Protein AF-A0AB39MFB9-F1 (afdb_monomer)

Nearest PDB structures (foldseek):
  1r44-assembly2_B  TM=8.998E-01  e=1.820E-03  Enterococcus faecium
  6cs2-assembly1_D  TM=4.887E-01  e=7.595E+00  Homo sapiens

Secondary structure (DSSP, 8-state):
--PPPHHHHHHHHHHHHHHHHTTEEEETTEEEEEEETT-S-TT--------

Structure (mmCIF, N/CA/C/O backbone):
data_AF-A0AB39MFB9-F1
#
_entry.id   AF-A0AB39MFB9-F1
#
loop_
_atom_site.group_PDB
_atom_site.id
_atom_site.type_symbol
_atom_site.label_atom_id
_atom_site.label_alt_id
_atom_site.label_comp_id
_atom_site.label_asym_id
_atom_site.label_entity_id
_atom_site.label_seq_id
_atom_site.pdbx_PDB_ins_code
_atom_site.Cartn_x
_atom_site.Cartn_y
_atom_site.Cartn_z
_atom_site.occupancy
_atom_site.B_iso_or_equiv
_atom_site.auth_seq_id
_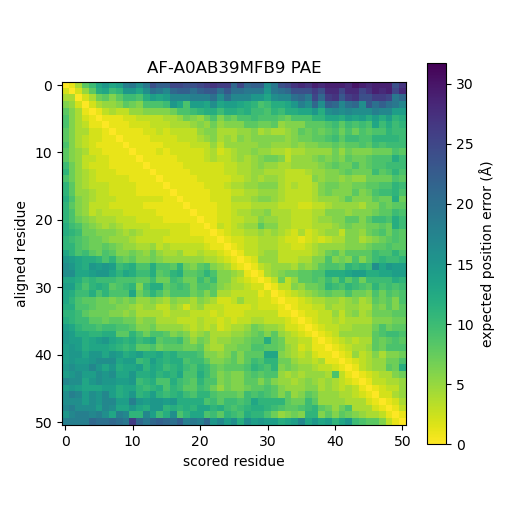atom_site.auth_comp_id
_atom_site.auth_asym_id
_atom_site.auth_atom_id
_atom_site.pdbx_PDB_model_num
ATOM 1 N N . MET A 1 1 ? -6.927 8.096 26.269 1.00 43.38 1 MET A N 1
ATOM 2 C CA . MET A 1 1 ? -6.450 7.728 24.921 1.00 43.38 1 MET A CA 1
ATOM 3 C C . MET A 1 1 ? -7.457 6.742 24.364 1.00 43.38 1 MET A C 1
ATOM 5 O O . MET A 1 1 ? -7.547 5.648 24.902 1.00 43.38 1 MET A O 1
ATOM 9 N N . GLN A 1 2 ? -8.301 7.156 23.416 1.00 57.88 2 GLN A N 1
ATOM 10 C CA . GLN A 1 2 ? -9.218 6.225 22.754 1.00 57.88 2 GLN A CA 1
ATOM 11 C C . GLN A 1 2 ? -8.364 5.263 21.929 1.00 57.88 2 GLN A C 1
ATOM 13 O O . GLN A 1 2 ? -7.762 5.653 20.932 1.00 57.88 2 GLN A O 1
ATOM 18 N N . GLY A 1 3 ? -8.220 4.043 22.443 1.00 71.38 3 GLY A N 1
ATOM 19 C CA . GLY A 1 3 ? -7.680 2.935 21.678 1.00 71.38 3 GLY A CA 1
ATOM 20 C C . GLY A 1 3 ? -8.615 2.635 20.516 1.00 71.38 3 GLY A C 1
ATOM 21 O O . GLY A 1 3 ? -9.815 2.893 20.583 1.00 71.38 3 GLY A O 1
ATOM 22 N N . ILE A 1 4 ? -8.031 2.109 19.453 1.00 76.75 4 ILE A N 1
ATOM 23 C CA . ILE A 1 4 ? -8.759 1.522 18.337 1.00 76.75 4 ILE A CA 1
ATOM 24 C C . ILE A 1 4 ? -9.797 0.529 18.886 1.00 76.75 4 ILE A C 1
ATOM 26 O O . ILE A 1 4 ? -9.444 -0.348 19.672 1.00 76.75 4 ILE A O 1
ATOM 30 N N . THR A 1 5 ? -11.054 0.666 18.478 1.00 85.56 5 THR A N 1
ATOM 31 C CA . THR A 1 5 ? -12.129 -0.268 18.835 1.00 85.56 5 THR A CA 1
ATOM 32 C C . THR A 1 5 ? -11.938 -1.623 18.147 1.00 85.56 5 THR A C 1
ATOM 34 O O . THR A 1 5 ? -11.277 -1.723 17.107 1.00 85.56 5 THR A O 1
ATOM 37 N N . ASP A 1 6 ? -12.545 -2.677 18.695 1.00 84.50 6 ASP A N 1
ATOM 38 C CA . ASP A 1 6 ? -12.484 -4.024 18.108 1.00 84.50 6 ASP A CA 1
ATOM 39 C C . ASP A 1 6 ? -13.019 -4.039 16.669 1.00 84.50 6 ASP A C 1
ATOM 41 O O . ASP A 1 6 ? -12.377 -4.586 15.774 1.00 84.50 6 ASP A O 1
ATOM 45 N N . ALA A 1 7 ? -14.118 -3.320 16.414 1.00 85.75 7 ALA A N 1
ATOM 46 C CA . ALA A 1 7 ? -14.696 -3.183 15.077 1.00 85.75 7 ALA A CA 1
ATOM 47 C C . ALA A 1 7 ? -13.734 -2.500 14.089 1.00 85.75 7 ALA A C 1
ATOM 49 O O . ALA A 1 7 ? -13.604 -2.909 12.936 1.00 85.75 7 ALA A O 1
ATOM 50 N N . GLU A 1 8 ? -13.007 -1.467 14.517 1.00 83.62 8 GLU A N 1
ATOM 51 C CA . GLU A 1 8 ? -12.004 -0.834 13.661 1.00 83.62 8 GLU A CA 1
ATOM 52 C C . GLU A 1 8 ? -10.755 -1.711 13.456 1.00 83.62 8 GLU A C 1
ATOM 54 O O . GLU A 1 8 ? -10.046 -1.549 12.459 1.00 83.62 8 GLU A O 1
ATOM 59 N N . THR A 1 9 ? -10.443 -2.611 14.390 1.00 85.06 9 THR A N 1
ATOM 60 C CA . THR A 1 9 ? -9.376 -3.613 14.226 1.00 85.06 9 THR A CA 1
ATOM 61 C C . THR A 1 9 ? -9.783 -4.646 13.186 1.00 85.06 9 THR A C 1
ATOM 63 O O . THR A 1 9 ? -9.037 -4.893 12.240 1.00 85.06 9 THR A O 1
ATOM 66 N N . GLU A 1 10 ? -10.997 -5.173 13.299 1.00 88.44 10 GLU A N 1
ATOM 67 C CA . GLU A 1 10 ? -11.568 -6.136 12.362 1.00 88.44 10 GLU A CA 1
ATOM 68 C C . GLU A 1 10 ? -11.674 -5.557 10.945 1.00 88.44 10 GLU A C 1
ATOM 70 O O . GLU A 1 10 ? -11.174 -6.155 9.992 1.00 88.44 10 GLU A O 1
ATOM 75 N N . ASN A 1 11 ? -12.196 -4.335 10.800 1.00 87.56 11 ASN A N 1
ATOM 76 C CA . ASN A 1 11 ? -12.259 -3.644 9.509 1.00 87.56 11 ASN A CA 1
ATOM 77 C C . ASN A 1 11 ? -10.873 -3.483 8.865 1.00 87.56 11 ASN A C 1
ATOM 79 O O . ASN A 1 11 ? -10.721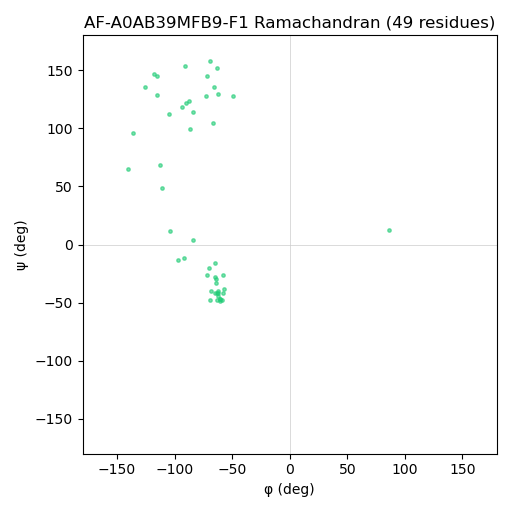 -3.646 7.653 1.00 87.56 11 ASN A O 1
ATOM 83 N N . ARG A 1 12 ? -9.839 -3.200 9.668 1.00 85.75 12 ARG A N 1
ATOM 84 C CA . ARG A 1 12 ? -8.455 -3.115 9.181 1.00 85.75 12 ARG A CA 1
ATOM 85 C C . ARG A 1 12 ? -7.903 -4.468 8.746 1.00 85.75 12 ARG A C 1
ATOM 87 O O . ARG A 1 12 ? -7.215 -4.523 7.729 1.00 85.75 12 ARG A O 1
ATOM 94 N N . HIS A 1 13 ? -8.203 -5.542 9.473 1.00 86.56 13 HIS A N 1
ATOM 95 C CA . HIS A 1 13 ? -7.800 -6.892 9.080 1.00 86.56 13 HIS A CA 1
ATOM 96 C C . HIS A 1 13 ? -8.473 -7.336 7.780 1.00 86.56 13 HIS A C 1
ATOM 98 O O . HIS A 1 13 ? -7.793 -7.882 6.911 1.00 86.56 13 HIS A O 1
ATOM 104 N N . HIS A 1 14 ? -9.764 -7.042 7.608 1.00 89.12 14 HIS A N 1
ATOM 105 C CA . HIS A 1 14 ? -10.484 -7.327 6.367 1.00 89.12 14 HIS A CA 1
ATOM 106 C C . HIS A 1 14 ? -9.879 -6.592 5.172 1.00 89.12 14 HIS A C 1
ATOM 108 O O . HIS A 1 14 ? -9.585 -7.223 4.156 1.00 89.12 14 HIS A O 1
ATOM 114 N N . LEU A 1 15 ? -9.620 -5.287 5.308 1.00 86.75 15 LEU A N 1
ATOM 115 C CA . LEU A 1 15 ? -8.967 -4.512 4.254 1.00 86.75 15 LEU A CA 1
ATOM 116 C C . LEU A 1 15 ? -7.590 -5.091 3.910 1.00 86.75 15 LEU A C 1
ATOM 118 O O . LEU A 1 15 ? -7.291 -5.307 2.740 1.00 86.75 15 LEU A O 1
ATOM 122 N N . HIS A 1 16 ? -6.771 -5.384 4.920 1.00 86.12 16 HIS A N 1
ATOM 123 C CA . HIS A 1 16 ? -5.434 -5.931 4.712 1.00 86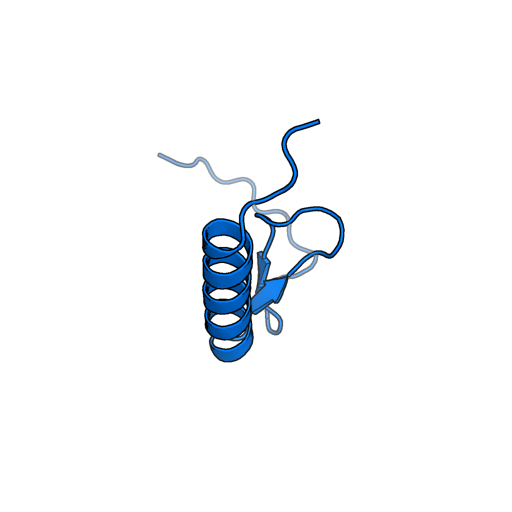.12 16 HIS A CA 1
ATOM 124 C C . HIS A 1 16 ? -5.472 -7.280 3.982 1.00 86.12 16 HIS A C 1
ATOM 126 O O . HIS A 1 16 ? -4.750 -7.466 3.008 1.00 86.12 16 HIS A O 1
ATOM 132 N N . SER A 1 17 ? -6.336 -8.204 4.414 1.00 87.06 17 SER A N 1
ATOM 133 C CA . SER A 1 17 ? -6.477 -9.521 3.785 1.00 87.06 17 SER A CA 1
ATOM 134 C C . SER A 1 17 ? -6.954 -9.419 2.336 1.00 87.06 17 SER A C 1
ATOM 136 O O . SER A 1 17 ? -6.418 -10.108 1.467 1.00 87.06 17 SER A O 1
ATOM 138 N N . PHE A 1 18 ? -7.913 -8.534 2.058 1.00 88.62 18 PHE A N 1
ATOM 139 C CA . PHE A 1 18 ? -8.401 -8.300 0.703 1.00 88.62 18 PHE A CA 1
ATOM 140 C C . PHE A 1 18 ? -7.301 -7.740 -0.209 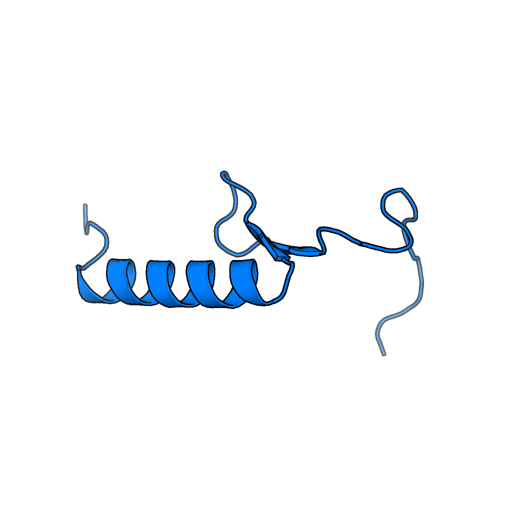1.00 88.62 18 PHE A C 1
ATOM 142 O O . PHE A 1 18 ? -7.067 -8.268 -1.300 1.00 88.62 18 PHE A O 1
ATOM 149 N N . MET A 1 19 ? -6.579 -6.718 0.256 1.00 86.94 19 MET A N 1
ATOM 150 C CA . MET A 1 19 ? -5.488 -6.098 -0.498 1.00 86.94 19 MET A CA 1
ATOM 151 C C . MET A 1 19 ? -4.343 -7.087 -0.753 1.00 86.94 19 MET A C 1
ATOM 153 O O . MET A 1 19 ? -3.855 -7.170 -1.879 1.00 86.94 19 MET A O 1
ATOM 157 N N . ASP A 1 20 ? -3.974 -7.895 0.244 1.00 85.94 20 ASP A N 1
ATOM 158 C CA . ASP A 1 20 ? -2.934 -8.921 0.108 1.00 85.94 20 ASP A CA 1
ATOM 159 C C . ASP A 1 20 ? -3.309 -9.984 -0.936 1.00 85.94 20 ASP A C 1
ATOM 161 O O . ASP A 1 20 ? -2.506 -10.302 -1.817 1.00 85.94 20 ASP A O 1
ATOM 165 N N . SER A 1 21 ? -4.564 -10.455 -0.910 1.00 87.62 21 SER A N 1
ATOM 166 C CA . SER A 1 21 ? -5.094 -11.406 -1.900 1.00 87.62 21 SER A CA 1
ATOM 167 C C . SER A 1 21 ? -5.162 -10.832 -3.319 1.00 87.62 21 SER A C 1
ATOM 169 O O . SER A 1 21 ? -5.025 -11.565 -4.295 1.00 87.62 21 SER A O 1
ATOM 171 N N . SER A 1 22 ? -5.314 -9.512 -3.433 1.00 86.94 22 SER A N 1
ATOM 172 C CA .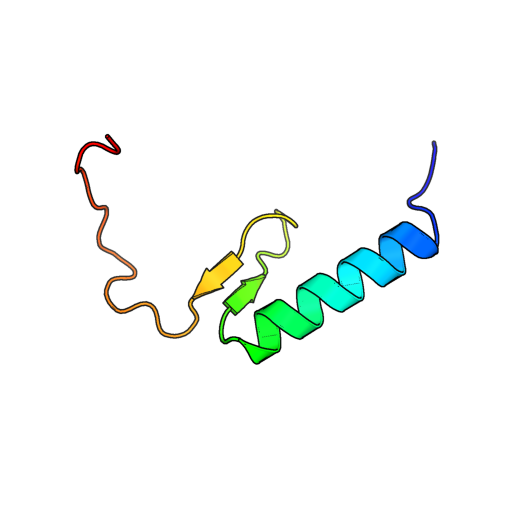 SER A 1 22 ? -5.356 -8.787 -4.706 1.00 86.94 22 SER A CA 1
ATOM 173 C C . SER A 1 22 ? -3.959 -8.455 -5.250 1.00 86.94 22 SER A C 1
ATOM 175 O O . SER A 1 22 ? -3.839 -7.781 -6.270 1.00 86.94 22 SER A O 1
ATOM 177 N N . GLY A 1 23 ? -2.891 -8.912 -4.585 1.00 87.06 23 GLY A N 1
ATOM 178 C CA . GLY A 1 23 ? -1.509 -8.700 -5.019 1.00 87.06 23 GLY A CA 1
ATOM 179 C C . GLY A 1 23 ? -0.895 -7.379 -4.554 1.00 87.06 23 GLY A C 1
ATOM 180 O O . GLY A 1 23 ? 0.180 -7.011 -5.029 1.00 87.06 23 GLY A O 1
ATOM 181 N N . PHE A 1 24 ? -1.531 -6.675 -3.618 1.00 86.44 24 PHE A N 1
ATOM 182 C CA . PHE A 1 24 ? -0.964 -5.487 -2.990 1.00 86.44 24 PHE A CA 1
ATOM 183 C C . PHE A 1 24 ? -0.174 -5.850 -1.731 1.00 86.44 24 PHE A C 1
ATOM 185 O O . PHE A 1 24 ? -0.432 -6.850 -1.069 1.00 86.44 24 PHE A O 1
ATOM 192 N N . SER A 1 25 ? 0.800 -5.019 -1.383 1.00 84.25 25 SER A N 1
ATOM 193 C CA . SER A 1 25 ? 1.545 -5.085 -0.131 1.00 84.25 25 SER A CA 1
ATOM 194 C C . SER A 1 25 ? 1.269 -3.830 0.682 1.00 84.25 25 SER A C 1
ATOM 196 O O . SER A 1 25 ? 1.424 -2.719 0.174 1.00 84.25 25 SER A O 1
ATOM 198 N N . ALA A 1 26 ? 0.884 -4.004 1.945 1.00 82.38 26 ALA A N 1
ATOM 199 C CA . ALA A 1 26 ? 0.737 -2.899 2.883 1.00 82.38 26 ALA A CA 1
ATOM 200 C C . ALA A 1 26 ? 2.106 -2.350 3.301 1.00 82.38 26 ALA A C 1
ATOM 202 O O . ALA A 1 26 ? 3.066 -3.107 3.471 1.00 82.38 26 ALA A O 1
ATOM 203 N N . TYR A 1 27 ? 2.191 -1.039 3.518 1.00 78.75 27 TYR A N 1
ATOM 204 C CA . TYR A 1 27 ? 3.366 -0.416 4.113 1.00 78.75 27 TYR A CA 1
ATOM 205 C C . TYR A 1 27 ? 3.214 -0.361 5.639 1.00 78.75 27 TYR A C 1
ATOM 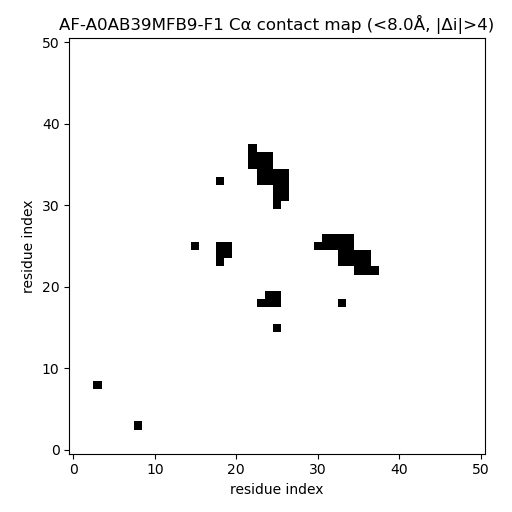207 O O . TYR A 1 27 ? 2.274 0.239 6.158 1.00 78.75 27 TYR A O 1
ATOM 215 N N . GLY A 1 28 ? 4.145 -0.971 6.380 1.00 73.06 28 GLY A N 1
ATOM 216 C CA . GLY A 1 28 ? 4.020 -1.153 7.837 1.00 73.06 28 GLY A CA 1
ATOM 217 C C . GLY A 1 28 ? 3.849 0.143 8.644 1.00 73.06 28 GLY A C 1
ATOM 218 O O . GLY A 1 28 ? 3.226 0.125 9.705 1.00 73.06 28 GLY A O 1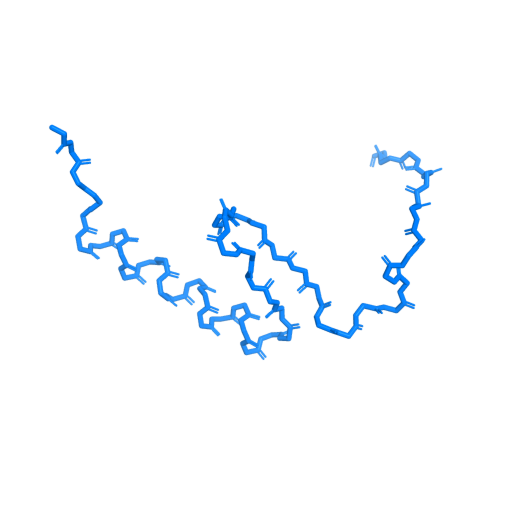
ATOM 219 N N . ASN A 1 29 ? 4.337 1.271 8.116 1.00 74.44 29 ASN A N 1
ATOM 220 C CA . ASN A 1 29 ? 4.285 2.576 8.784 1.00 74.44 29 ASN A CA 1
ATOM 221 C C . ASN A 1 29 ? 3.103 3.451 8.337 1.00 74.44 29 ASN A C 1
ATOM 223 O O . ASN A 1 29 ? 2.792 4.440 8.995 1.00 74.44 29 ASN A O 1
ATOM 227 N N . GLU A 1 30 ? 2.428 3.097 7.243 1.00 77.06 30 GLU A N 1
ATOM 228 C CA . GLU A 1 30 ? 1.350 3.889 6.650 1.00 77.06 30 GLU A CA 1
ATOM 229 C C . GLU A 1 30 ? 0.200 2.960 6.270 1.00 77.06 30 GLU A C 1
ATOM 231 O O . GLU A 1 30 ? 0.180 2.357 5.202 1.00 77.06 30 GLU A O 1
ATOM 236 N N . ARG A 1 31 ? -0.792 2.843 7.158 1.00 67.94 31 ARG A N 1
ATOM 237 C CA . ARG A 1 31 ? -1.882 1.854 7.032 1.00 67.94 31 ARG A CA 1
ATOM 238 C C . ARG A 1 31 ? -2.802 2.059 5.821 1.00 67.94 31 ARG A C 1
ATOM 240 O O . ARG A 1 31 ? -3.566 1.161 5.481 1.00 67.94 31 ARG A O 1
ATOM 247 N N . TRP A 1 32 ? -2.755 3.237 5.205 1.00 77.19 32 TRP A N 1
ATOM 248 C CA . TRP A 1 32 ? -3.462 3.582 3.967 1.00 77.19 32 TRP A CA 1
ATOM 249 C C . TRP A 1 32 ? -2.622 3.334 2.710 1.00 77.19 32 TRP A C 1
ATOM 251 O O . TRP A 1 32 ? -3.157 3.389 1.606 1.00 77.19 32 TRP A O 1
ATOM 261 N N . ARG A 1 33 ? -1.317 3.077 2.849 1.00 82.06 33 ARG A N 1
ATOM 262 C CA . ARG A 1 33 ? -0.408 2.927 1.718 1.00 82.06 33 ARG A CA 1
ATOM 263 C C . ARG A 1 33 ? -0.281 1.459 1.337 1.00 82.06 33 ARG A C 1
ATOM 265 O O . ARG A 1 33 ? 0.212 0.635 2.107 1.00 82.06 33 ARG A O 1
ATOM 272 N N . TYR A 1 34 ? -0.693 1.170 0.111 1.00 81.00 34 TYR A N 1
ATOM 273 C CA . TYR A 1 34 ? -0.563 -0.132 -0.523 1.00 81.00 34 TYR A CA 1
ATOM 274 C C . TYR A 1 34 ? 0.157 0.042 -1.857 1.00 81.00 34 TYR A C 1
ATOM 276 O O . TYR A 1 34 ? -0.155 0.963 -2.607 1.00 81.00 34 TYR A O 1
ATOM 284 N N . ALA A 1 35 ? 1.114 -0.835 -2.142 1.00 82.75 35 ALA A N 1
ATOM 285 C CA . ALA A 1 35 ? 1.827 -0.881 -3.416 1.00 82.75 35 ALA A CA 1
ATOM 286 C C . ALA A 1 35 ? 1.575 -2.227 -4.100 1.00 82.75 35 ALA A C 1
ATOM 288 O O . ALA A 1 35 ? 1.409 -3.240 -3.419 1.00 82.75 35 ALA A O 1
ATOM 289 N N . LEU A 1 36 ? 1.529 -2.257 -5.431 1.00 85.31 36 LEU A N 1
ATOM 290 C CA . LEU A 1 36 ? 1.364 -3.507 -6.171 1.00 85.31 36 LEU A CA 1
ATOM 291 C C . LEU A 1 36 ? 2.668 -4.317 -6.095 1.00 85.31 36 LEU A C 1
ATOM 293 O O . LEU A 1 36 ? 3.736 -3.801 -6.407 1.00 85.31 36 LEU A O 1
ATOM 297 N N . LYS A 1 37 ? 2.602 -5.593 -5.697 1.00 82.31 37 LYS A N 1
ATOM 298 C CA . LYS A 1 37 ? 3.803 -6.445 -5.557 1.00 82.31 37 LYS A CA 1
ATOM 299 C C . LYS A 1 37 ? 4.515 -6.680 -6.892 1.00 82.31 37 LYS A C 1
ATOM 301 O O . LYS A 1 37 ? 5.732 -6.808 -6.921 1.00 82.31 37 LYS A O 1
ATOM 306 N N . ALA A 1 38 ? 3.750 -6.746 -7.978 1.00 82.81 38 ALA A N 1
ATOM 307 C CA . ALA A 1 38 ? 4.242 -6.894 -9.345 1.00 82.81 38 ALA A CA 1
ATOM 308 C C . ALA A 1 38 ? 4.004 -5.603 -10.142 1.00 82.81 38 ALA A C 1
AT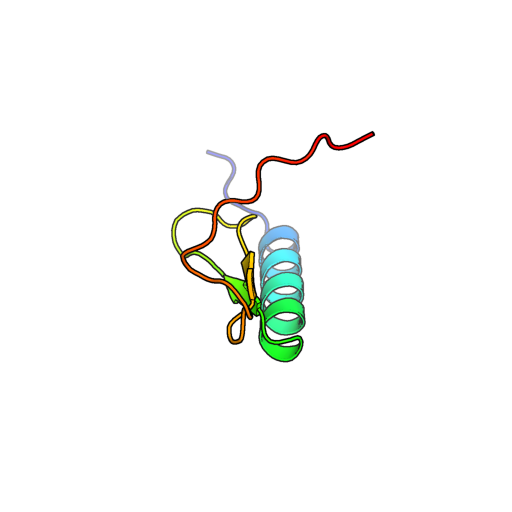OM 310 O O . ALA A 1 38 ? 3.418 -5.626 -11.224 1.00 82.81 38 ALA A O 1
ATOM 311 N N . GLU A 1 39 ? 4.384 -4.460 -9.569 1.00 84.06 39 GLU A N 1
ATOM 312 C CA . GLU A 1 39 ? 4.302 -3.185 -10.275 1.00 84.06 39 GLU A CA 1
ATOM 313 C C . GLU A 1 39 ? 5.209 -3.201 -11.521 1.00 84.06 39 GLU A C 1
ATOM 315 O O . GLU A 1 39 ? 6.380 -3.568 -11.418 1.00 84.06 39 GLU A O 1
ATOM 320 N N . PRO A 1 40 ? 4.699 -2.821 -12.707 1.00 83.88 40 PRO A N 1
ATOM 321 C CA . PRO A 1 40 ? 5.468 -2.884 -13.950 1.00 83.88 40 PRO A CA 1
ATOM 322 C C . PRO A 1 40 ? 6.602 -1.850 -14.032 1.00 83.88 40 PRO A C 1
ATOM 324 O O . PRO A 1 40 ? 7.530 -2.040 -14.815 1.00 83.88 40 PRO A O 1
ATOM 327 N N . TYR A 1 41 ? 6.543 -0.775 -13.238 1.00 83.19 41 TYR A N 1
ATOM 328 C CA . TYR A 1 41 ? 7.497 0.336 -13.297 1.00 83.19 41 TYR A CA 1
ATOM 329 C C . TYR A 1 41 ? 7.865 0.873 -11.895 1.00 83.19 41 TYR A C 1
ATOM 331 O O . TYR A 1 41 ? 7.568 2.028 -11.594 1.00 83.19 41 TYR A O 1
ATOM 339 N N . PRO A 1 42 ? 8.523 0.075 -11.033 1.00 79.94 42 PRO A N 1
ATOM 340 C CA . PRO A 1 42 ? 8.745 0.428 -9.623 1.00 79.94 42 PRO A CA 1
ATOM 341 C C . PRO A 1 42 ? 9.634 1.667 -9.416 1.00 79.94 42 PRO A C 1
ATOM 343 O O . PRO A 1 42 ? 9.460 2.405 -8.451 1.00 79.94 42 PRO A O 1
ATOM 346 N N . ASP A 1 43 ? 10.563 1.926 -10.340 1.00 80.25 43 ASP A N 1
ATOM 347 C CA . ASP A 1 43 ? 11.502 3.055 -10.268 1.00 80.25 43 ASP A CA 1
ATOM 348 C C . ASP A 1 43 ? 11.129 4.205 -11.219 1.00 80.25 43 ASP A C 1
ATOM 350 O O . ASP A 1 43 ? 11.930 5.107 -11.473 1.00 80.25 43 ASP A O 1
ATOM 354 N N . THR A 1 44 ? 9.920 4.176 -11.792 1.00 86.94 44 THR A N 1
ATOM 355 C CA . THR A 1 44 ? 9.463 5.208 -12.730 1.00 86.94 44 THR A CA 1
ATOM 356 C C . THR A 1 44 ? 8.472 6.137 -12.059 1.00 86.94 44 THR A C 1
ATOM 358 O O . THR A 1 44 ? 7.330 5.780 -11.783 1.00 86.94 44 THR A O 1
ATOM 361 N N . TYR A 1 45 ? 8.899 7.379 -11.873 1.00 82.81 45 TYR A N 1
ATOM 362 C CA . TYR A 1 45 ? 8.011 8.459 -11.480 1.00 82.81 45 TYR A CA 1
ATOM 363 C C . TYR A 1 45 ? 7.343 9.015 -12.733 1.00 82.81 45 TYR A C 1
ATOM 365 O O . TYR A 1 45 ? 8.003 9.55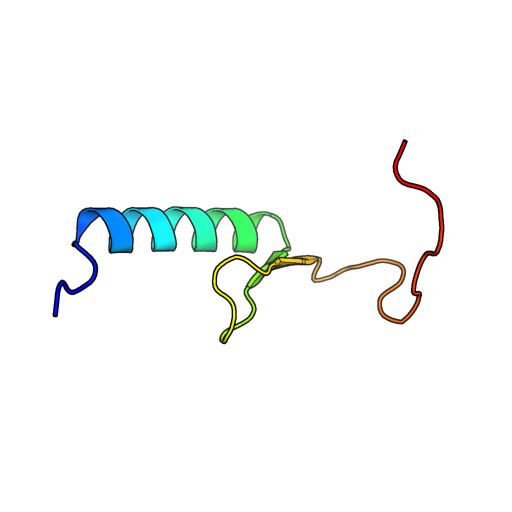8 -13.618 1.00 82.81 45 TYR A O 1
ATOM 373 N N . VAL A 1 46 ? 6.029 8.836 -12.819 1.00 81.50 46 VAL A N 1
ATOM 374 C CA . VAL A 1 46 ? 5.216 9.376 -13.905 1.00 81.50 46 VAL A CA 1
ATOM 375 C C . VAL A 1 46 ? 4.762 10.790 -13.567 1.00 81.50 46 VAL A C 1
ATOM 377 O O . VAL A 1 46 ? 4.115 11.013 -12.549 1.00 81.50 46 VAL A O 1
ATOM 380 N N . ASP A 1 47 ? 5.100 11.728 -14.449 1.00 83.06 47 ASP A N 1
ATOM 381 C CA . ASP A 1 47 ? 4.745 13.145 -14.345 1.00 83.06 47 ASP A CA 1
ATOM 382 C C . ASP A 1 47 ? 3.767 13.517 -15.466 1.00 83.06 47 ASP A C 1
ATOM 384 O O . ASP A 1 47 ? 4.108 14.180 -16.446 1.00 83.06 47 ASP A O 1
ATOM 388 N N . PHE A 1 48 ? 2.547 12.985 -15.373 1.00 87.88 48 PHE A N 1
ATOM 389 C CA . PHE A 1 48 ? 1.435 13.388 -16.229 1.00 87.88 48 PHE A CA 1
ATOM 390 C C . PHE A 1 48 ? 0.340 14.045 -15.381 1.00 87.88 48 PHE A C 1
ATOM 392 O O . PHE A 1 48 ? 0.120 13.645 -14.235 1.00 87.88 48 PHE A O 1
ATOM 399 N N . PRO A 1 49 ? -0.368 15.054 -15.915 1.00 87.75 49 PRO A N 1
ATOM 400 C CA . PRO A 1 49 ? -1.434 15.713 -15.179 1.00 87.75 49 PRO A CA 1
ATOM 401 C C . PRO A 1 49 ? -2.597 14.748 -14.924 1.00 87.75 49 PRO A C 1
ATOM 403 O O . PRO A 1 49 ? -3.044 14.043 -15.829 1.00 87.75 49 PRO A O 1
ATOM 406 N N . VAL A 1 50 ? -3.114 14.755 -13.694 1.00 81.50 50 VAL A N 1
ATOM 407 C CA . VAL A 1 50 ? -4.382 14.102 -13.349 1.00 81.50 50 VAL A CA 1
ATOM 408 C C . VAL A 1 50 ? -5.498 15.109 -13.635 1.00 81.50 50 VAL A C 1
ATOM 410 O O . VAL A 1 50 ? -5.691 16.043 -12.858 1.00 81.50 50 VAL A O 1
ATOM 413 N N . THR A 1 51 ? -6.157 14.975 -14.788 1.00 74.75 51 THR A N 1
ATOM 414 C CA . THR A 1 51 ? -7.329 15.785 -15.182 1.00 74.75 51 THR A CA 1
ATOM 415 C C . THR A 1 51 ? -8.630 15.225 -14.644 1.00 74.75 51 THR A C 1
ATOM 417 O O . THR A 1 51 ? -8.774 13.982 -14.690 1.00 74.75 51 THR A O 1
#

Organism: NCBI:txid3238624

Foldseek 3Di:
DDDQDPVNVVVLVVVQVVCVVVQWDADPVDSPDIDHNPDPCPPDDDDDDDD

Radius of gyration: 14.77 Å; Cα contacts (8 Å, |Δi|>4): 28; chains: 1; bounding box: 26×27×41 Å

Sequence (51 aa):
MQGITDAETENRHHLHSFMDSSGFSAYGNERWRYALKAEPYPDTYVDFPVT

InterPro domains:
  IPR000755 D-alanyl-D-alanine dipeptidase [PF01427] (2-50)
  IPR009045 Peptidase M74/Hedgehog-like, zinc-binding domain superfamily [G3DSA:3.30.1380.10] (1-51)
  IPR009045 Peptidase M74/Hedgehog-like, zinc-binding domain superfamily [SSF55166] (3-50)

Solvent-accessible surface area (backbone atoms only — not comparable to full-atom values): 3443 Å² total; per-residue (Å²): 131,89,69,84,49,71,69,60,50,51,54,50,51,52,52,49,54,52,40,46,76,72,46,31,40,76,40,96,90,38,93,86,43,67,45,60,72,81,53,93,55,87,89,60,86,82,91,70,86,91,126

Mean predicted aligned error: 7.44 Å

pLDDT: mean 81.76, std 7.97, range [43.38, 89.12]